Protein AF-A0A7Y2UQ04-F1 (afdb_monomer)

Structure (mmCIF, N/CA/C/O backbone):
data_AF-A0A7Y2UQ04-F1
#
_entry.id   AF-A0A7Y2UQ04-F1
#
loop_
_atom_site.group_PDB
_atom_site.id
_atom_site.type_symbol
_atom_site.label_atom_id
_atom_site.label_alt_id
_atom_site.label_comp_id
_atom_site.label_asym_id
_atom_site.label_entity_id
_atom_site.label_seq_id
_atom_site.pdbx_PDB_ins_code
_atom_site.Cartn_x
_atom_site.Cartn_y
_atom_site.Cartn_z
_atom_site.occupancy
_atom_site.B_iso_or_equiv
_atom_site.auth_seq_id
_atom_site.auth_comp_id
_atom_site.auth_asym_id
_atom_site.auth_atom_id
_atom_site.pdbx_PDB_model_num
ATOM 1 N N . MET A 1 1 ? 33.419 11.525 13.796 1.00 41.53 1 MET A N 1
ATOM 2 C CA . MET A 1 1 ? 31.987 11.329 14.095 1.00 41.53 1 MET A CA 1
ATOM 3 C C . MET A 1 1 ? 31.276 12.539 13.517 1.00 41.53 1 MET A C 1
ATOM 5 O O . MET A 1 1 ? 31.358 13.601 14.113 1.00 41.53 1 MET A O 1
ATOM 9 N N . ASN A 1 2 ? 30.778 12.422 12.282 1.00 37.56 2 ASN A N 1
ATOM 10 C CA . ASN A 1 2 ? 30.166 13.532 11.553 1.00 37.56 2 ASN A CA 1
ATOM 11 C C . ASN A 1 2 ? 28.717 13.161 11.225 1.00 37.56 2 ASN A C 1
ATOM 13 O O . ASN A 1 2 ? 28.442 12.059 10.755 1.00 37.56 2 ASN A O 1
ATOM 17 N N . THR A 1 3 ? 27.812 14.057 11.586 1.00 47.75 3 THR A N 1
ATOM 18 C CA . THR A 1 3 ? 26.405 13.790 11.893 1.00 47.75 3 THR A CA 1
ATOM 19 C C . THR A 1 3 ? 25.521 14.252 10.735 1.00 47.75 3 THR A C 1
ATOM 21 O O . THR A 1 3 ? 24.659 15.100 10.932 1.00 47.75 3 THR A O 1
ATOM 24 N N . GLU A 1 4 ? 25.750 13.742 9.518 1.00 49.84 4 GLU A N 1
ATOM 25 C CA . GLU A 1 4 ? 24.986 14.174 8.328 1.00 49.84 4 GLU A CA 1
ATOM 26 C C . GLU A 1 4 ? 24.446 13.054 7.424 1.00 49.84 4 GLU A C 1
ATOM 28 O O . GLU A 1 4 ? 23.641 13.335 6.543 1.00 49.84 4 GLU A O 1
ATOM 33 N N . GLU A 1 5 ? 24.720 11.772 7.685 1.00 43.81 5 GLU A N 1
ATOM 34 C CA . GLU A 1 5 ? 24.031 10.673 6.979 1.00 43.81 5 GLU A CA 1
ATOM 35 C C . GLU A 1 5 ? 22.637 10.412 7.575 1.00 43.81 5 GLU A C 1
ATOM 37 O O . GLU A 1 5 ? 22.271 9.315 8.012 1.00 43.81 5 GLU A O 1
ATOM 42 N N . ARG A 1 6 ? 21.820 11.465 7.628 1.00 46.91 6 ARG A N 1
ATOM 43 C CA . ARG A 1 6 ? 20.412 11.399 8.007 1.00 46.91 6 ARG A CA 1
ATOM 44 C C . ARG A 1 6 ? 19.627 10.799 6.845 1.00 46.91 6 ARG A C 1
ATOM 46 O O . ARG A 1 6 ? 18.993 11.535 6.104 1.00 46.91 6 ARG A O 1
ATOM 53 N N . ARG A 1 7 ? 19.695 9.465 6.716 1.00 51.22 7 ARG A N 1
ATOM 54 C CA . ARG A 1 7 ? 18.829 8.572 5.918 1.00 51.22 7 ARG A CA 1
ATOM 55 C C . ARG A 1 7 ? 17.847 9.322 5.011 1.00 51.22 7 ARG A C 1
ATOM 57 O O . ARG A 1 7 ? 16.674 9.487 5.361 1.00 51.22 7 ARG A O 1
ATOM 64 N N . GLU A 1 8 ? 18.308 9.717 3.829 1.00 40.09 8 GLU A N 1
ATOM 65 C CA . GLU A 1 8 ? 17.394 9.987 2.728 1.00 40.09 8 GLU A CA 1
ATOM 66 C C . GLU A 1 8 ? 16.768 8.648 2.354 1.00 40.09 8 GLU A C 1
ATOM 68 O O . GLU A 1 8 ? 17.365 7.788 1.713 1.00 40.09 8 GLU A O 1
ATOM 73 N N . SER A 1 9 ? 15.577 8.413 2.895 1.00 43.28 9 SER A N 1
ATOM 74 C CA . SER A 1 9 ? 14.766 7.264 2.529 1.00 43.28 9 SER A CA 1
ATOM 75 C C . SER A 1 9 ? 14.459 7.418 1.047 1.00 43.28 9 SER A C 1
ATOM 77 O O . SER A 1 9 ? 13.665 8.281 0.681 1.00 43.28 9 SER A O 1
ATOM 79 N N . PHE A 1 10 ? 15.144 6.638 0.215 1.00 46.56 10 PHE A N 1
ATOM 80 C CA . PHE A 1 10 ? 14.973 6.59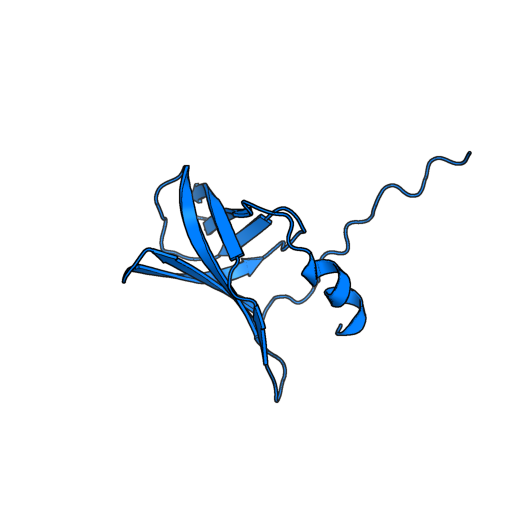9 -1.230 1.00 46.56 10 PHE A CA 1
ATOM 81 C C . PHE A 1 10 ? 13.486 6.388 -1.542 1.00 46.56 10 PHE A C 1
ATOM 83 O O . PHE A 1 10 ? 12.929 5.318 -1.295 1.00 46.56 10 PHE A O 1
ATOM 90 N N . ARG A 1 11 ? 12.806 7.443 -1.996 1.00 49.78 11 ARG A N 1
ATOM 91 C CA . ARG A 1 11 ? 11.412 7.372 -2.437 1.00 49.78 11 ARG A CA 1
ATOM 92 C C . ARG A 1 11 ? 11.457 7.077 -3.927 1.00 49.78 11 ARG A C 1
ATOM 94 O O . ARG A 1 11 ? 11.900 7.938 -4.681 1.00 49.78 11 ARG A O 1
ATOM 101 N N . LEU A 1 12 ? 11.021 5.882 -4.340 1.00 53.53 12 LEU A N 1
ATOM 102 C CA . LEU A 1 12 ? 10.801 5.577 -5.757 1.00 53.53 12 LEU A CA 1
ATOM 103 C C . LEU A 1 12 ? 9.920 6.692 -6.338 1.00 53.53 12 LEU A C 1
ATOM 105 O O . LEU A 1 12 ? 8.755 6.819 -5.962 1.00 53.53 12 LEU A O 1
ATOM 109 N N . ALA A 1 13 ? 10.479 7.528 -7.206 1.00 43.09 13 ALA A N 1
ATOM 110 C CA . ALA A 1 13 ? 9.778 8.707 -7.701 1.00 43.09 13 ALA A CA 1
ATOM 111 C C . ALA A 1 13 ? 8.765 8.378 -8.813 1.00 43.09 13 ALA A C 1
ATOM 113 O O . ALA A 1 13 ? 7.950 9.232 -9.141 1.00 43.09 13 ALA A O 1
ATOM 114 N N . ASP A 1 14 ? 8.748 7.145 -9.340 1.00 47.81 14 ASP A N 1
ATOM 115 C CA . ASP A 1 14 ? 7.852 6.774 -10.442 1.00 47.81 14 ASP A CA 1
ATOM 116 C C . ASP A 1 14 ? 7.134 5.428 -10.234 1.00 47.81 14 ASP A C 1
ATOM 118 O O . ASP A 1 14 ? 7.072 4.550 -11.090 1.00 47.81 14 ASP A O 1
ATOM 122 N N . VAL A 1 15 ? 6.519 5.280 -9.056 1.00 54.34 15 VAL A N 1
ATOM 123 C CA . VAL A 1 15 ? 5.569 4.195 -8.720 1.00 54.34 15 VAL A CA 1
ATOM 124 C C . VAL A 1 15 ? 4.235 4.358 -9.478 1.00 54.34 15 VAL A C 1
ATOM 126 O O . VAL A 1 15 ? 3.258 3.681 -9.179 1.00 54.34 15 VAL A O 1
ATOM 129 N N . SER A 1 16 ? 4.150 5.246 -10.475 1.00 54.94 16 SER A N 1
ATOM 130 C CA . SER A 1 16 ? 2.927 5.514 -11.244 1.00 54.94 16 SER A CA 1
ATOM 131 C C . SER A 1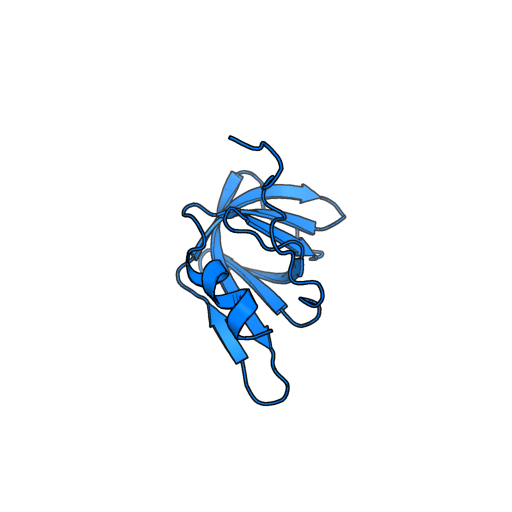 16 ? 2.331 4.264 -11.907 1.00 54.94 16 SER A C 1
ATOM 133 O O . SER A 1 16 ? 1.141 4.244 -12.210 1.00 54.94 16 SER A O 1
ATOM 135 N N . LYS A 1 17 ? 3.126 3.196 -12.065 1.00 68.56 17 LYS A N 1
ATOM 136 C CA . LYS A 1 17 ? 2.696 1.895 -12.596 1.00 68.56 17 LYS A CA 1
ATOM 137 C C . LYS A 1 17 ? 2.629 0.765 -11.567 1.00 68.56 17 LYS A C 1
ATOM 139 O O . LYS A 1 17 ? 2.476 -0.391 -11.967 1.00 68.56 17 LYS A O 1
ATOM 144 N N . ALA A 1 18 ? 2.777 1.049 -10.272 1.00 85.56 18 ALA A N 1
ATOM 145 C CA . ALA A 1 18 ? 2.625 0.015 -9.259 1.00 85.56 18 ALA A CA 1
ATOM 146 C C . ALA A 1 18 ? 1.204 -0.010 -8.705 1.00 85.56 18 ALA A C 1
ATOM 148 O O . ALA A 1 18 ? 0.680 0.985 -8.199 1.00 85.56 18 ALA A O 1
ATOM 149 N N . THR A 1 19 ? 0.596 -1.184 -8.777 1.00 91.81 19 THR A N 1
ATOM 150 C CA . THR A 1 19 ? -0.711 -1.455 -8.189 1.00 91.81 19 THR A CA 1
ATOM 151 C C . THR A 1 19 ? -0.533 -2.255 -6.918 1.00 91.81 19 THR A C 1
ATOM 153 O O . THR A 1 19 ? 0.355 -3.102 -6.831 1.00 91.81 19 THR A O 1
ATOM 156 N N . CYS A 1 20 ? -1.407 -2.025 -5.951 1.00 93.88 20 CYS A N 1
ATOM 157 C CA . CYS A 1 20 ? -1.454 -2.815 -4.734 1.00 93.88 20 CYS A CA 1
ATOM 158 C C . CYS A 1 20 ? -2.873 -3.324 -4.499 1.00 93.88 20 CYS A C 1
ATOM 160 O O . CYS A 1 20 ? -3.851 -2.676 -4.882 1.00 93.88 20 CYS A O 1
ATOM 162 N N . SER A 1 21 ? -2.967 -4.523 -3.934 1.00 96.25 21 SER A N 1
ATOM 163 C CA . SER A 1 21 ? -4.213 -5.141 -3.505 1.00 96.25 21 SER A CA 1
ATOM 164 C C . SER A 1 21 ? -4.164 -5.463 -2.020 1.00 96.25 21 SER A C 1
ATOM 166 O O . SER A 1 21 ? -3.236 -6.130 -1.570 1.00 96.25 21 SER A O 1
ATOM 168 N N . LEU A 1 22 ? -5.188 -5.022 -1.292 1.00 96.88 22 LEU A N 1
ATOM 169 C CA . LEU A 1 22 ? -5.515 -5.494 0.050 1.00 96.88 22 LEU A CA 1
ATOM 170 C C . LEU A 1 22 ? -6.520 -6.637 -0.090 1.00 96.88 22 LEU A C 1
ATOM 172 O O . LEU A 1 22 ? -7.538 -6.470 -0.767 1.00 96.88 22 LEU A O 1
ATOM 176 N N . ILE A 1 23 ? -6.219 -7.788 0.503 1.00 96.81 23 ILE A N 1
ATOM 177 C CA . ILE A 1 23 ? -6.969 -9.034 0.325 1.00 96.81 23 ILE A CA 1
ATOM 178 C C . ILE A 1 23 ? -7.404 -9.567 1.692 1.00 96.81 23 ILE A C 1
ATOM 180 O O . ILE A 1 23 ? -6.565 -9.810 2.563 1.00 96.81 23 ILE A O 1
ATOM 184 N N . ASP A 1 24 ? -8.708 -9.782 1.849 1.00 94.62 24 ASP A N 1
ATOM 185 C CA . ASP A 1 24 ? -9.327 -10.441 3.001 1.00 94.62 24 ASP A CA 1
ATOM 186 C C . ASP A 1 24 ? -10.376 -11.458 2.521 1.00 94.62 24 ASP A C 1
ATOM 188 O O . ASP A 1 24 ? -11.495 -11.110 2.138 1.00 94.62 24 ASP A O 1
ATOM 192 N N . GLY A 1 25 ? -9.993 -12.737 2.474 1.00 90.94 25 GLY A N 1
ATOM 193 C CA . GLY A 1 25 ? -10.823 -13.796 1.900 1.00 90.94 25 GLY A CA 1
ATOM 194 C C . GLY A 1 25 ? -11.169 -13.519 0.432 1.00 90.94 25 GLY A C 1
ATOM 195 O O . GLY A 1 25 ? -10.284 -13.459 -0.419 1.00 90.94 25 GLY A O 1
ATOM 196 N N . ASN A 1 26 ? -12.462 -13.349 0.142 1.00 89.44 26 ASN A N 1
ATOM 197 C CA . ASN A 1 26 ? -12.955 -12.992 -1.195 1.00 89.44 26 ASN A CA 1
ATOM 198 C C . ASN A 1 26 ? -12.989 -11.478 -1.441 1.00 89.44 26 ASN A C 1
ATOM 200 O O . ASN A 1 26 ? -13.291 -11.050 -2.557 1.00 89.44 26 ASN A O 1
ATOM 204 N N . ASP A 1 27 ? -12.728 -10.667 -0.414 1.00 89.94 27 ASP A N 1
ATOM 205 C CA . ASP A 1 27 ? -12.735 -9.224 -0.543 1.00 89.94 27 ASP A CA 1
ATOM 206 C C . ASP A 1 27 ? -11.383 -8.705 -1.036 1.00 89.94 27 ASP A C 1
ATOM 208 O O . ASP A 1 27 ? -10.331 -9.036 -0.484 1.00 89.94 27 ASP A O 1
ATOM 212 N N . ARG A 1 28 ? -11.413 -7.873 -2.081 1.00 95.44 28 ARG A N 1
ATOM 213 C CA . ARG A 1 28 ? -10.218 -7.269 -2.679 1.00 95.44 28 ARG A CA 1
ATOM 214 C C . ARG A 1 28 ? -10.415 -5.774 -2.872 1.00 95.44 28 ARG A C 1
ATOM 216 O O . ARG A 1 28 ? -11.364 -5.332 -3.524 1.00 95.44 28 ARG A O 1
ATOM 223 N N . ILE A 1 29 ? -9.477 -4.995 -2.351 1.00 95.81 29 ILE A N 1
ATOM 224 C CA . ILE A 1 29 ? -9.385 -3.553 -2.580 1.00 95.81 29 ILE A CA 1
ATOM 225 C C . ILE A 1 29 ? -8.122 -3.295 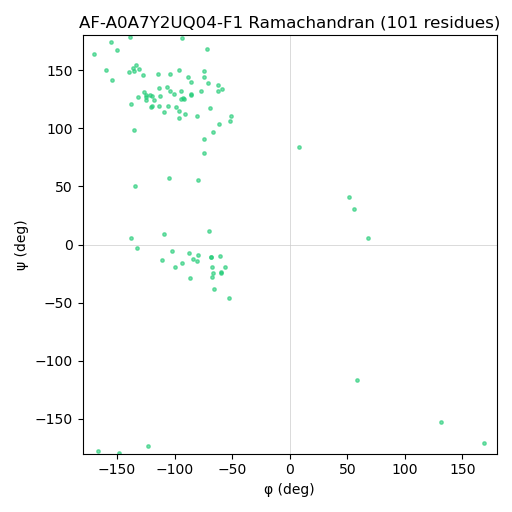-3.381 1.00 95.81 29 ILE A C 1
ATOM 227 O O . ILE A 1 29 ? -7.030 -3.611 -2.922 1.00 95.81 29 ILE A O 1
ATOM 231 N N . GLN A 1 30 ? -8.270 -2.729 -4.574 1.00 95.56 30 GLN A N 1
ATOM 232 C CA . GLN A 1 30 ? -7.154 -2.433 -5.463 1.00 95.56 30 GLN A CA 1
ATOM 233 C C . GLN A 1 30 ? -6.998 -0.923 -5.645 1.00 95.56 30 GLN A C 1
ATOM 235 O O . GLN A 1 30 ? -7.980 -0.177 -5.651 1.00 95.56 30 GLN A O 1
ATOM 240 N N . GLY A 1 31 ? -5.756 -0.477 -5.806 1.00 93.88 31 GLY A N 1
ATOM 241 C CA . GLY A 1 31 ? -5.443 0.926 -6.039 1.00 93.88 31 GLY A CA 1
ATOM 242 C C . GLY A 1 31 ? -4.015 1.153 -6.514 1.00 93.88 31 GLY A C 1
ATOM 243 O O . GLY A 1 31 ? -3.237 0.209 -6.703 1.00 93.88 31 GLY A O 1
ATOM 244 N N . THR A 1 32 ? -3.679 2.428 -6.689 1.00 92.56 32 THR A N 1
ATOM 245 C CA . THR A 1 32 ? -2.329 2.859 -7.062 1.00 92.56 32 THR A CA 1
ATOM 246 C C . THR A 1 32 ? -1.480 3.005 -5.811 1.00 92.56 32 THR A C 1
ATOM 248 O O . THR A 1 32 ? -1.864 3.680 -4.853 1.00 92.56 32 THR A O 1
ATOM 251 N N . LEU A 1 33 ? -0.306 2.384 -5.815 1.00 91.94 33 LEU A N 1
ATOM 252 C CA . LEU A 1 33 ? 0.628 2.459 -4.703 1.00 91.94 33 LEU A CA 1
ATOM 253 C C . LEU A 1 33 ? 1.364 3.805 -4.712 1.00 91.94 33 LEU A C 1
ATOM 255 O O . LEU A 1 33 ? 1.918 4.226 -5.727 1.00 91.94 33 LEU A O 1
ATOM 259 N N . LYS A 1 34 ? 1.419 4.470 -3.561 1.00 89.25 34 LYS A N 1
ATOM 260 C CA . LYS A 1 34 ? 2.145 5.723 -3.335 1.00 89.25 34 LYS A CA 1
ATOM 261 C C . LYS A 1 34 ? 2.990 5.607 -2.071 1.00 89.25 34 LYS A C 1
ATOM 263 O O . LYS A 1 34 ? 2.622 4.915 -1.125 1.00 89.25 34 LYS A O 1
ATOM 268 N N . ASN A 1 35 ? 4.101 6.342 -2.026 1.00 87.75 35 ASN A N 1
ATOM 269 C CA . ASN A 1 35 ? 4.933 6.494 -0.824 1.00 87.75 35 ASN A CA 1
ATOM 270 C C . ASN A 1 35 ? 5.330 5.157 -0.157 1.00 87.75 35 ASN A C 1
ATOM 272 O O . ASN A 1 35 ? 5.302 5.047 1.068 1.00 87.75 35 ASN A O 1
ATOM 276 N N . LEU A 1 36 ? 5.679 4.141 -0.957 1.00 89.50 36 LEU A N 1
ATOM 277 C CA . LEU A 1 36 ? 6.137 2.849 -0.444 1.00 89.50 36 LEU A CA 1
ATOM 278 C C . LEU A 1 36 ? 7.432 3.017 0.363 1.00 89.50 36 LEU A C 1
ATOM 280 O O . LEU A 1 36 ? 8.385 3.656 -0.084 1.00 89.50 36 LEU A O 1
ATOM 284 N N . SER A 1 37 ? 7.464 2.416 1.546 1.00 88.44 37 SER A N 1
ATOM 285 C CA . SER A 1 37 ? 8.595 2.414 2.469 1.00 88.44 37 SER A CA 1
ATOM 286 C C . SER A 1 37 ? 8.771 1.032 3.103 1.00 88.44 37 SER A C 1
ATOM 288 O O . SER A 1 37 ? 7.993 0.113 2.853 1.00 88.44 37 SER A O 1
ATOM 290 N N . ARG A 1 38 ? 9.790 0.872 3.955 1.00 90.75 38 ARG A N 1
ATOM 291 C CA . ARG A 1 38 ? 10.031 -0.389 4.675 1.00 90.75 38 ARG A CA 1
ATOM 292 C C . ARG A 1 38 ? 8.955 -0.725 5.705 1.00 90.75 38 ARG A C 1
ATOM 294 O O . ARG A 1 38 ? 8.907 -1.871 6.141 1.00 90.75 38 ARG A O 1
ATOM 301 N N . SER A 1 39 ? 8.176 0.259 6.142 1.00 93.44 39 SER A N 1
ATOM 302 C CA . SER A 1 39 ? 7.180 0.117 7.207 1.00 93.44 39 SER A CA 1
ATOM 303 C C . SER A 1 39 ? 5.749 0.215 6.700 1.00 93.44 39 SER A C 1
ATOM 305 O O . SER A 1 39 ? 4.837 -0.130 7.431 1.00 93.44 39 SER A O 1
ATOM 307 N N . GLY A 1 40 ? 5.520 0.671 5.471 1.00 94.38 40 GLY A N 1
ATOM 308 C CA . GLY A 1 40 ? 4.165 0.814 4.956 1.00 94.38 40 GLY A CA 1
ATOM 309 C C . GLY A 1 40 ? 4.090 1.599 3.661 1.00 94.38 40 GLY A C 1
ATOM 310 O O . GLY A 1 40 ? 5.113 1.925 3.048 1.00 94.38 40 GLY A O 1
ATOM 311 N N . PHE A 1 41 ? 2.866 1.914 3.259 1.00 94.12 41 PHE A N 1
ATOM 312 C CA . PHE A 1 41 ? 2.559 2.642 2.034 1.00 94.12 41 PHE A CA 1
ATOM 313 C C . PHE A 1 41 ? 1.219 3.369 2.128 1.00 94.12 41 PHE A C 1
ATOM 315 O O . PHE A 1 41 ? 0.453 3.217 3.081 1.00 94.12 41 PHE A O 1
ATOM 322 N N . PHE A 1 42 ? 0.937 4.154 1.094 1.00 94.75 42 PHE A N 1
ATOM 323 C CA . PHE A 1 42 ? -0.365 4.746 0.850 1.00 94.75 42 PHE A CA 1
ATOM 324 C C . PHE A 1 42 ? -0.982 4.151 -0.419 1.00 94.75 42 PHE A C 1
ATOM 326 O O . PHE A 1 42 ? -0.304 4.015 -1.437 1.00 94.75 42 PHE A O 1
ATOM 333 N N . LEU A 1 43 ? -2.255 3.785 -0.357 1.00 95.12 43 LEU A N 1
ATOM 334 C CA . LEU A 1 43 ? -3.036 3.266 -1.467 1.00 95.12 43 LEU A CA 1
ATOM 335 C C . LEU A 1 43 ? -4.053 4.316 -1.889 1.00 95.12 43 LEU A C 1
ATOM 337 O O . LEU A 1 43 ? -4.978 4.631 -1.145 1.00 95.12 43 LEU A O 1
ATOM 341 N N . GLU A 1 44 ? -3.898 4.833 -3.096 1.00 95.06 44 GLU A N 1
ATOM 342 C CA . GLU A 1 44 ? -4.898 5.694 -3.715 1.00 95.06 44 GLU A CA 1
ATOM 343 C C . GLU A 1 44 ? -6.010 4.809 -4.296 1.00 95.06 44 GLU A C 1
ATOM 345 O O . GLU A 1 44 ? -5.776 4.031 -5.227 1.00 95.06 44 GLU A O 1
ATOM 350 N N . THR A 1 45 ? -7.195 4.864 -3.684 1.00 94.50 45 THR A N 1
ATOM 351 C CA . THR A 1 45 ? -8.380 4.072 -4.042 1.00 94.50 45 THR A CA 1
ATOM 352 C C . THR A 1 45 ? -9.641 4.746 -3.498 1.00 94.50 45 THR A C 1
ATOM 354 O O . THR A 1 45 ? -9.594 5.383 -2.445 1.00 94.50 45 THR A O 1
ATOM 357 N N . ASP A 1 46 ? -10.768 4.571 -4.187 1.00 93.75 46 ASP A N 1
ATOM 358 C CA . ASP A 1 46 ? -12.071 5.107 -3.760 1.00 93.75 46 ASP A CA 1
ATOM 359 C C . ASP A 1 46 ? -12.742 4.240 -2.686 1.00 93.75 46 ASP A C 1
ATOM 361 O O . ASP A 1 46 ? -13.713 4.647 -2.044 1.00 93.75 46 ASP A O 1
ATOM 365 N N . ARG A 1 47 ? -12.249 3.012 -2.492 1.00 94.31 47 ARG A N 1
ATOM 366 C CA . ARG A 1 47 ? -12.842 2.056 -1.564 1.00 94.31 47 ARG A CA 1
ATOM 367 C C . ARG A 1 47 ? -12.129 2.103 -0.218 1.00 94.31 47 ARG A C 1
ATOM 369 O O . ARG A 1 47 ? -10.967 1.724 -0.112 1.00 94.31 47 ARG A O 1
ATOM 376 N N . LEU A 1 48 ? -12.859 2.526 0.812 1.00 94.06 48 LEU A N 1
ATOM 377 C CA . LEU A 1 48 ? -12.325 2.726 2.158 1.00 94.06 48 LEU A CA 1
ATOM 378 C C . LEU A 1 48 ? -12.581 1.492 3.042 1.00 94.06 48 LEU A C 1
ATOM 380 O O . LEU A 1 48 ? -13.736 1.232 3.388 1.00 94.06 48 LEU A O 1
ATOM 384 N N . PRO A 1 49 ? -11.542 0.711 3.391 1.00 93.75 49 PRO A N 1
ATOM 385 C CA . PRO A 1 49 ? -11.659 -0.372 4.356 1.00 93.75 49 PRO A CA 1
ATOM 386 C C . PRO A 1 49 ? -11.833 0.149 5.785 1.00 93.75 49 PRO A C 1
ATOM 388 O O . PRO A 1 49 ? -11.588 1.317 6.087 1.00 93.75 49 PRO A O 1
ATOM 391 N N . GLU A 1 50 ? -12.192 -0.765 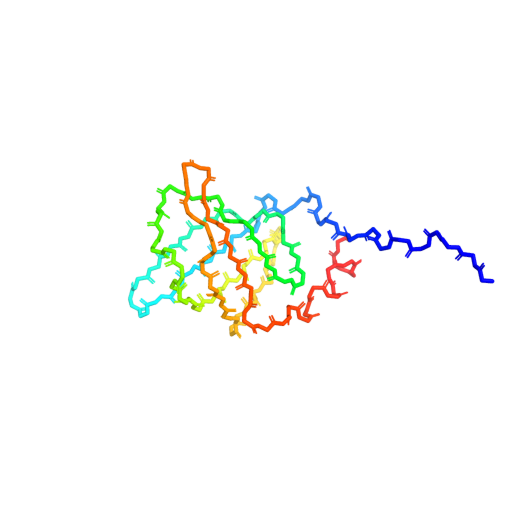6.683 1.00 93.56 50 GLU A N 1
ATOM 392 C CA . GLU A 1 50 ? -12.154 -0.528 8.123 1.00 93.56 50 GLU A CA 1
ATOM 393 C C . GLU A 1 50 ? -10.719 -0.252 8.608 1.00 93.56 50 GLU A C 1
ATOM 395 O O . GLU A 1 50 ? -9.765 -0.919 8.197 1.00 93.56 50 GLU A O 1
ATOM 400 N N . VAL A 1 51 ? -10.572 0.739 9.490 1.00 96.31 51 VAL A N 1
ATOM 401 C CA . VAL A 1 51 ? -9.306 1.054 10.168 1.00 96.31 51 VAL A CA 1
ATOM 402 C C . VAL A 1 51 ? -9.025 0.007 11.249 1.00 96.31 51 VAL A C 1
ATOM 404 O O . VAL A 1 51 ? -9.947 -0.529 11.847 1.00 96.31 51 VAL A O 1
ATOM 407 N N . ALA A 1 52 ? -7.749 -0.265 11.515 1.00 96.75 52 ALA A N 1
ATOM 408 C CA . ALA A 1 52 ? -7.244 -1.303 12.418 1.00 96.75 52 ALA A CA 1
ATOM 409 C C . ALA A 1 52 ? -7.487 -2.749 11.950 1.00 96.75 52 ALA A C 1
ATOM 411 O O . ALA A 1 52 ? -7.158 -3.689 12.670 1.00 96.75 52 ALA A O 1
ATOM 412 N N . LYS A 1 53 ? -8.013 -2.935 10.736 1.00 95.50 53 LYS A N 1
ATOM 413 C CA . LYS A 1 53 ? -8.155 -4.249 10.115 1.00 95.50 53 LYS A CA 1
ATOM 414 C C . LYS A 1 53 ? -6.878 -4.659 9.381 1.00 95.50 53 LYS A C 1
ATOM 416 O O . LYS A 1 53 ? -6.260 -3.842 8.690 1.00 95.50 53 LYS A O 1
ATOM 421 N N . ASP A 1 54 ? -6.541 -5.939 9.503 1.00 96.69 54 ASP A N 1
ATOM 422 C CA . ASP A 1 54 ? -5.413 -6.564 8.820 1.00 96.69 54 ASP A CA 1
ATOM 423 C C . ASP A 1 54 ? -5.805 -7.093 7.440 1.00 96.69 54 ASP A C 1
ATOM 425 O O . ASP A 1 54 ? -6.904 -7.612 7.236 1.00 96.69 54 ASP A O 1
ATOM 429 N N . TYR A 1 55 ? -4.873 -6.987 6.497 1.00 97.69 55 TYR A N 1
ATOM 430 C CA . TYR A 1 55 ? -5.010 -7.495 5.138 1.00 97.69 55 TYR A CA 1
ATOM 431 C C . TYR A 1 55 ? -3.744 -8.224 4.704 1.00 97.69 55 TYR A C 1
ATOM 433 O O . TYR A 1 55 ? -2.628 -7.837 5.065 1.00 97.69 55 TYR A O 1
ATOM 441 N N . ASN A 1 56 ? -3.922 -9.228 3.845 1.00 97.75 56 ASN A N 1
ATOM 442 C CA . ASN A 1 56 ? -2.839 -9.699 2.992 1.00 97.75 56 ASN A CA 1
ATOM 443 C C . ASN A 1 56 ? -2.607 -8.680 1.876 1.00 97.75 56 ASN A C 1
ATOM 445 O O . ASN A 1 56 ? -3.551 -8.057 1.384 1.00 97.75 56 ASN A O 1
ATOM 449 N N . ILE A 1 57 ? -1.352 -8.502 1.483 1.00 97.12 57 ILE A N 1
ATOM 450 C CA . ILE A 1 57 ? -0.936 -7.446 0.568 1.00 97.12 57 ILE A CA 1
ATOM 451 C C . ILE A 1 57 ? -0.204 -8.063 -0.620 1.00 97.12 57 ILE A C 1
ATOM 453 O O . ILE A 1 57 ? 0.755 -8.819 -0.459 1.00 97.12 57 ILE A O 1
ATOM 457 N N . GLU A 1 58 ? -0.643 -7.689 -1.817 1.00 95.62 58 GLU A N 1
ATOM 458 C CA . GLU A 1 58 ? 0.032 -7.993 -3.077 1.00 95.62 58 GLU A CA 1
ATOM 459 C C . GLU A 1 58 ? 0.434 -6.676 -3.744 1.00 95.62 58 GLU A C 1
ATOM 461 O O . GLU A 1 58 ? -0.414 -5.814 -3.987 1.00 95.62 58 GLU A O 1
ATOM 466 N N . ILE A 1 59 ? 1.720 -6.515 -4.051 1.00 92.19 59 ILE A N 1
ATOM 467 C CA . ILE A 1 59 ? 2.255 -5.362 -4.779 1.00 92.19 59 ILE A CA 1
ATOM 468 C C . ILE A 1 59 ? 2.745 -5.838 -6.139 1.00 92.19 59 ILE A C 1
ATOM 470 O O . ILE A 1 59 ? 3.561 -6.751 -6.234 1.00 92.19 59 ILE A O 1
ATOM 474 N N . VAL A 1 60 ? 2.293 -5.178 -7.201 1.00 90.50 60 VAL A N 1
ATOM 475 C CA . VAL A 1 60 ? 2.726 -5.464 -8.569 1.00 90.50 60 VAL A CA 1
ATOM 476 C C . VAL A 1 60 ? 3.345 -4.213 -9.168 1.00 90.50 60 VAL A C 1
ATOM 478 O O . VAL A 1 60 ? 2.671 -3.200 -9.334 1.00 90.50 60 VAL A O 1
ATOM 481 N N . LEU A 1 61 ? 4.624 -4.302 -9.521 1.00 85.50 61 LEU A N 1
ATOM 482 C CA . LEU A 1 61 ? 5.388 -3.282 -10.233 1.00 85.50 61 LEU A CA 1
ATOM 483 C C . LEU A 1 61 ? 5.439 -3.661 -11.718 1.00 85.50 61 LEU A C 1
ATOM 485 O O . LEU A 1 61 ? 5.961 -4.721 -12.070 1.00 85.50 61 LEU A O 1
ATOM 489 N N . GLN A 1 62 ? 4.893 -2.814 -12.591 1.00 81.12 62 GLN A N 1
ATOM 490 C CA . GLN A 1 62 ? 4.863 -3.066 -14.034 1.00 81.12 62 GLN A CA 1
ATOM 491 C C . GLN A 1 62 ? 6.084 -2.459 -14.735 1.00 81.12 62 GLN A C 1
ATOM 493 O O . GLN A 1 62 ? 6.325 -1.254 -14.657 1.00 81.12 62 GLN A O 1
ATOM 498 N N . GLY A 1 63 ? 6.812 -3.287 -15.480 1.00 78.12 63 GLY A N 1
ATOM 499 C CA . GLY A 1 63 ? 7.749 -2.864 -16.517 1.00 78.12 63 GLY A CA 1
ATOM 500 C C . GLY A 1 63 ? 7.077 -2.842 -17.894 1.00 78.12 63 GLY A C 1
ATOM 501 O O . GLY A 1 63 ? 5.914 -3.208 -18.047 1.00 78.12 63 GLY A O 1
ATOM 502 N N . SER A 1 64 ? 7.807 -2.431 -18.931 1.00 78.94 64 SER A N 1
ATOM 503 C CA . SER A 1 64 ? 7.261 -2.387 -20.301 1.00 78.94 64 SER A CA 1
ATOM 504 C C . SER A 1 64 ? 6.972 -3.775 -20.890 1.00 78.94 64 SER A C 1
ATOM 506 O O . SER A 1 64 ? 6.088 -3.913 -21.730 1.00 78.94 64 SER A O 1
ATOM 508 N N . HIS A 1 65 ? 7.712 -4.800 -20.452 1.00 82.00 65 HIS A N 1
ATOM 509 C CA . HIS A 1 65 ? 7.625 -6.176 -20.971 1.00 82.00 65 HIS A CA 1
ATOM 510 C C . HIS A 1 65 ? 7.675 -7.245 -19.870 1.00 82.00 65 HIS A C 1
ATOM 512 O O . HIS A 1 65 ? 7.758 -8.437 -20.153 1.00 82.00 65 HIS A O 1
ATOM 518 N N . SER A 1 66 ? 7.672 -6.828 -18.610 1.00 80.81 66 SER A N 1
ATOM 519 C CA . SER A 1 66 ? 7.810 -7.699 -17.449 1.00 80.81 66 SER A CA 1
ATOM 520 C C . SER A 1 66 ? 7.055 -7.100 -16.272 1.00 80.81 66 SER A C 1
ATOM 522 O O . SER A 1 66 ? 6.649 -5.940 -16.304 1.00 80.81 66 SER A O 1
ATOM 524 N N . ARG A 1 67 ? 6.867 -7.891 -15.220 1.00 86.50 67 ARG A N 1
ATOM 525 C CA . ARG A 1 67 ? 6.341 -7.407 -13.946 1.00 86.50 67 ARG A CA 1
ATOM 526 C C . ARG A 1 67 ? 7.090 -8.058 -12.799 1.00 86.50 67 ARG A C 1
ATOM 528 O O . ARG A 1 67 ? 7.488 -9.217 -12.909 1.00 86.50 67 ARG A O 1
ATOM 535 N N . LEU A 1 68 ? 7.220 -7.327 -11.702 1.00 85.44 68 LEU A N 1
ATOM 536 C CA . LEU A 1 68 ? 7.635 -7.865 -10.415 1.00 85.44 68 LEU A CA 1
ATOM 537 C C . LEU A 1 68 ? 6.399 -7.926 -9.520 1.00 85.44 68 LEU A C 1
ATOM 539 O O . LEU A 1 68 ? 5.768 -6.901 -9.270 1.00 85.44 68 LEU A O 1
ATOM 543 N N . ALA A 1 69 ? 6.049 -9.130 -9.078 1.00 89.94 69 ALA A N 1
ATOM 544 C CA . ALA A 1 69 ? 5.001 -9.348 -8.093 1.00 89.94 69 ALA A CA 1
ATOM 545 C C . ALA A 1 69 ? 5.653 -9.658 -6.747 1.00 89.94 69 ALA A C 1
ATOM 547 O O . ALA A 1 69 ? 6.577 -10.467 -6.670 1.00 89.94 69 ALA A O 1
ATOM 548 N N . VAL A 1 70 ? 5.177 -8.983 -5.711 1.00 90.50 70 VAL A N 1
ATOM 549 C CA . VAL A 1 70 ? 5.562 -9.197 -4.324 1.00 90.50 70 VAL A CA 1
ATOM 550 C C . VAL A 1 70 ? 4.301 -9.589 -3.574 1.00 90.50 70 VAL A C 1
ATOM 552 O O . VAL A 1 70 ? 3.344 -8.816 -3.520 1.00 90.50 70 VAL A O 1
ATOM 555 N N . ASP A 1 71 ? 4.312 -10.786 -3.008 1.00 91.25 71 ASP A N 1
ATOM 556 C CA . ASP A 1 71 ? 3.211 -11.367 -2.253 1.00 91.25 71 ASP A CA 1
ATOM 557 C C . ASP A 1 71 ? 3.662 -11.749 -0.835 1.00 91.25 71 ASP A C 1
ATOM 559 O O . ASP A 1 71 ? 4.761 -11.401 -0.392 1.00 91.25 71 ASP A O 1
ATOM 563 N N . ASN A 1 72 ? 2.767 -12.417 -0.099 1.00 93.19 72 ASN A N 1
ATOM 564 C CA . ASN A 1 72 ? 3.002 -12.879 1.270 1.00 93.19 72 ASN A CA 1
ATOM 565 C C . ASN A 1 72 ? 3.412 -11.752 2.242 1.00 93.19 72 ASN A C 1
ATOM 567 O O . ASN A 1 72 ? 4.147 -11.961 3.209 1.00 93.19 72 ASN A O 1
ATOM 571 N N . LEU A 1 73 ? 2.925 -10.539 1.972 1.00 95.19 73 LEU A N 1
ATOM 572 C CA . LEU A 1 73 ? 2.987 -9.401 2.876 1.00 95.19 73 LEU A CA 1
ATOM 573 C C . LEU A 1 73 ? 1.672 -9.309 3.652 1.00 95.19 73 LEU A C 1
ATOM 575 O O . LEU A 1 73 ? 0.608 -9.644 3.133 1.00 95.19 73 LEU A O 1
ATOM 579 N N . SER A 1 74 ? 1.738 -8.793 4.873 1.00 97.31 74 SER A N 1
ATOM 580 C CA . SER A 1 74 ? 0.560 -8.453 5.669 1.00 97.31 74 SER A CA 1
ATOM 581 C C . SER A 1 74 ? 0.725 -7.071 6.284 1.00 97.31 74 SER A C 1
ATOM 583 O O . SER A 1 74 ? 1.850 -6.591 6.472 1.00 97.31 74 SER A O 1
ATOM 585 N N . GLY A 1 75 ? -0.388 -6.415 6.583 1.00 97.44 75 GLY A N 1
ATOM 586 C CA . GLY A 1 75 ? -0.371 -5.100 7.200 1.00 97.44 75 GLY A CA 1
ATOM 587 C C . GLY A 1 75 ? -1.739 -4.639 7.663 1.00 97.44 75 GLY A C 1
ATOM 588 O O . GLY A 1 75 ? -2.765 -5.174 7.247 1.00 97.44 75 GLY A O 1
ATOM 589 N N . THR A 1 76 ? -1.720 -3.627 8.514 1.00 98.19 76 THR A N 1
ATOM 590 C CA . THR A 1 76 ? -2.889 -3.065 9.178 1.00 98.19 76 THR A CA 1
ATOM 591 C C . THR A 1 76 ? -3.229 -1.719 8.556 1.00 98.19 76 THR A C 1
ATOM 593 O O . THR A 1 76 ? -2.353 -0.876 8.335 1.00 98.19 76 THR A O 1
ATOM 596 N N . VAL A 1 77 ? -4.511 -1.480 8.291 1.00 97.81 77 VAL A N 1
ATOM 597 C CA . VAL A 1 77 ? -4.988 -0.154 7.882 1.00 97.81 77 VAL A CA 1
ATOM 598 C C . VAL A 1 77 ? -4.882 0.801 9.067 1.00 97.81 77 VAL A C 1
ATOM 600 O O . VAL A 1 77 ? -5.561 0.624 10.073 1.00 97.81 77 VAL A O 1
ATOM 603 N N . THR A 1 78 ? -4.075 1.850 8.950 1.00 97.94 78 THR A N 1
ATOM 604 C CA . THR A 1 78 ? -3.908 2.864 10.010 1.00 97.94 78 THR A CA 1
ATOM 605 C C . THR A 1 78 ? -4.730 4.123 9.752 1.00 97.94 78 THR A C 1
ATOM 607 O O . THR A 1 78 ? -5.016 4.881 10.679 1.00 97.94 78 THR A O 1
ATOM 610 N N . ARG A 1 79 ? -5.147 4.350 8.499 1.00 97.19 79 ARG A N 1
ATOM 611 C CA . ARG A 1 79 ? -6.030 5.454 8.099 1.00 97.19 79 ARG A CA 1
ATOM 612 C C . ARG A 1 79 ? -6.802 5.096 6.833 1.00 97.19 79 ARG A C 1
ATOM 614 O O . ARG A 1 79 ? -6.214 4.539 5.912 1.00 97.19 79 ARG A O 1
ATOM 621 N N . ALA A 1 80 ? -8.068 5.491 6.754 1.00 97.19 80 ALA A N 1
ATOM 622 C CA . ALA A 1 80 ? -8.857 5.465 5.525 1.00 97.19 80 ALA A CA 1
ATOM 623 C C . ALA A 1 80 ? -9.670 6.765 5.431 1.00 97.19 80 ALA A C 1
ATOM 625 O O . ALA A 1 80 ? -10.425 7.091 6.346 1.00 97.19 80 ALA A O 1
ATOM 626 N N . ASP A 1 81 ? -9.469 7.541 4.368 1.00 96.00 81 ASP A N 1
ATOM 627 C CA . ASP A 1 81 ? -10.134 8.828 4.144 1.00 96.00 81 ASP A CA 1
ATOM 628 C C . ASP A 1 81 ? -10.349 9.087 2.645 1.00 96.00 81 ASP A C 1
ATOM 630 O O . ASP A 1 81 ? -9.972 8.275 1.809 1.00 96.00 81 ASP A O 1
ATOM 634 N N . SER A 1 82 ? -10.941 10.228 2.281 1.00 94.00 82 SER A N 1
ATOM 635 C CA . SER A 1 82 ? -11.258 10.562 0.883 1.00 94.00 82 SER A CA 1
ATOM 636 C C . SER A 1 82 ? -10.055 10.640 -0.064 1.00 94.00 82 SER A C 1
ATOM 638 O O . SER A 1 82 ? -10.248 10.762 -1.269 1.00 94.00 82 SER A O 1
ATOM 640 N N . LYS A 1 83 ? -8.821 10.599 0.445 1.00 91.31 83 LYS A N 1
ATOM 641 C CA . LYS A 1 83 ? -7.599 10.554 -0.364 1.00 91.31 83 LYS A CA 1
ATOM 642 C C . LYS A 1 83 ? -7.116 9.124 -0.608 1.00 91.31 83 LYS A C 1
ATOM 644 O O . LYS A 1 83 ? -6.244 8.938 -1.453 1.00 91.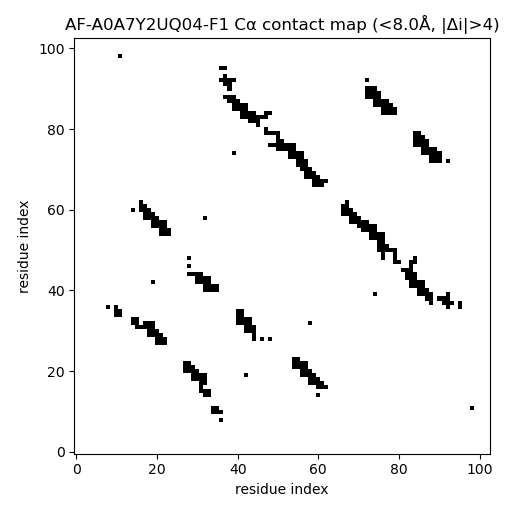31 83 LYS A O 1
ATOM 649 N N . GLY A 1 84 ? -7.600 8.144 0.158 1.00 95.31 84 GLY A N 1
ATOM 650 C CA . GLY A 1 84 ? -7.180 6.746 0.094 1.00 95.31 84 GLY A CA 1
ATOM 651 C C . GLY A 1 84 ? -6.860 6.137 1.462 1.00 95.31 84 GLY A C 1
ATOM 652 O O . GLY A 1 84 ? -7.385 6.546 2.500 1.00 95.31 84 GLY A O 1
ATOM 653 N N . VAL A 1 85 ? -5.983 5.132 1.461 1.00 97.38 85 VAL A N 1
ATOM 654 C CA . VAL A 1 85 ? -5.747 4.229 2.597 1.00 97.38 85 VAL A CA 1
ATOM 655 C C . VAL A 1 85 ? -4.269 4.212 2.974 1.00 97.38 85 VAL A C 1
ATOM 657 O O . VAL A 1 85 ? -3.414 3.951 2.134 1.00 97.38 85 VAL A O 1
ATOM 660 N N . ALA A 1 86 ? -3.943 4.464 4.240 1.00 97.25 86 ALA A N 1
ATOM 661 C CA . ALA A 1 86 ? -2.601 4.254 4.776 1.00 97.25 86 ALA A CA 1
ATOM 662 C C . ALA A 1 86 ? -2.512 2.868 5.417 1.00 97.25 86 ALA A C 1
ATOM 664 O O . ALA A 1 86 ? -3.373 2.494 6.217 1.00 97.25 86 ALA A O 1
ATOM 665 N N . VAL A 1 87 ? -1.460 2.126 5.076 1.00 97.81 87 VAL A N 1
ATOM 666 C CA . VAL A 1 87 ? -1.233 0.762 5.559 1.00 97.81 87 VAL A CA 1
ATOM 667 C C . VAL A 1 87 ? 0.159 0.669 6.163 1.00 97.81 87 VAL A C 1
ATOM 669 O O . VAL A 1 87 ? 1.140 1.089 5.547 1.00 97.81 87 VAL A O 1
ATOM 672 N N . GLU A 1 88 ? 0.235 0.108 7.364 1.00 97.88 88 GLU A N 1
ATOM 673 C CA . GLU A 1 88 ? 1.481 -0.255 8.035 1.00 97.88 88 GLU A CA 1
ATOM 674 C C . GLU A 1 88 ? 1.718 -1.757 7.876 1.00 97.88 88 GLU A C 1
ATOM 676 O O . GLU A 1 88 ? 0.824 -2.559 8.124 1.00 97.88 88 GLU A O 1
ATOM 681 N N . PHE A 1 89 ? 2.908 -2.159 7.437 1.00 97.19 89 PHE A N 1
ATOM 682 C CA . PHE A 1 89 ? 3.248 -3.571 7.311 1.00 97.19 89 PHE A CA 1
ATOM 683 C C . PHE A 1 89 ? 3.431 -4.216 8.686 1.00 97.19 89 PHE A C 1
ATOM 685 O O . PHE A 1 89 ? 4.123 -3.674 9.546 1.00 97.19 89 PHE A O 1
ATOM 692 N N . SER A 1 90 ? 2.924 -5.438 8.861 1.00 97.31 90 SER A N 1
ATOM 693 C CA . SER A 1 90 ? 3.125 -6.215 10.093 1.00 97.31 90 SER A CA 1
ATOM 694 C C . SER A 1 90 ? 4.591 -6.631 10.289 1.00 97.31 90 SER A C 1
ATOM 696 O O . SER A 1 90 ? 5.024 -6.912 11.404 1.00 97.31 90 SER A O 1
ATOM 698 N N . ARG A 1 91 ? 5.365 -6.710 9.198 1.00 95.75 91 ARG A N 1
ATOM 699 C CA . ARG A 1 91 ? 6.812 -6.972 9.190 1.00 95.75 91 ARG A CA 1
ATOM 700 C C . ARG A 1 91 ? 7.499 -6.028 8.215 1.00 95.75 91 ARG A C 1
ATOM 702 O O . ARG A 1 91 ? 6.899 -5.616 7.230 1.00 95.75 91 ARG A O 1
ATOM 709 N N . SER A 1 92 ? 8.768 -5.705 8.466 1.00 90.19 92 SER A N 1
ATOM 710 C CA . SER A 1 92 ? 9.503 -4.812 7.568 1.00 90.19 92 SER A CA 1
ATOM 711 C C . SER A 1 92 ? 9.544 -5.380 6.149 1.00 90.19 92 SER A C 1
ATOM 713 O O . SER A 1 92 ? 9.859 -6.551 5.958 1.00 90.19 92 SER A O 1
ATOM 715 N N . PHE A 1 93 ? 9.272 -4.540 5.151 1.00 90.31 93 PHE A N 1
ATOM 716 C CA . PHE A 1 93 ? 9.383 -4.930 3.753 1.00 90.31 93 PHE A CA 1
ATOM 717 C C . PHE A 1 93 ? 10.859 -5.003 3.331 1.00 90.31 93 PHE A C 1
ATOM 719 O O . PHE A 1 93 ? 11.468 -4.009 2.929 1.00 90.31 93 PHE A O 1
ATOM 726 N N . GLU A 1 94 ? 11.451 -6.188 3.480 1.00 87.44 94 GLU A N 1
ATOM 727 C CA . GLU A 1 94 ? 12.884 -6.441 3.274 1.00 87.44 94 GLU A CA 1
ATOM 728 C C . GLU A 1 94 ? 13.311 -6.249 1.817 1.00 87.44 94 GLU A C 1
ATOM 730 O O . GLU A 1 94 ? 14.353 -5.650 1.555 1.00 87.44 94 GLU A O 1
ATOM 735 N N . TRP A 1 95 ? 12.470 -6.662 0.865 1.00 82.94 95 TRP A N 1
ATOM 736 C CA . TRP A 1 95 ? 12.772 -6.573 -0.566 1.00 82.94 95 TRP A CA 1
ATOM 737 C C . TRP A 1 95 ? 12.8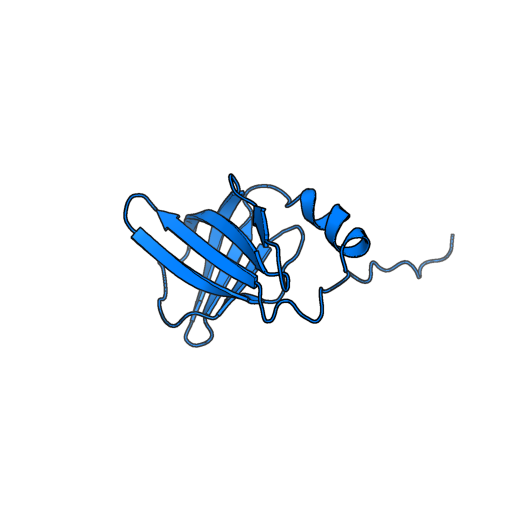22 -5.141 -1.104 1.00 82.94 95 TRP A C 1
ATOM 739 O O . TRP A 1 95 ? 13.336 -4.934 -2.203 1.00 82.94 95 TRP A O 1
ATOM 749 N N . LEU A 1 96 ? 12.389 -4.133 -0.333 1.00 79.31 96 LE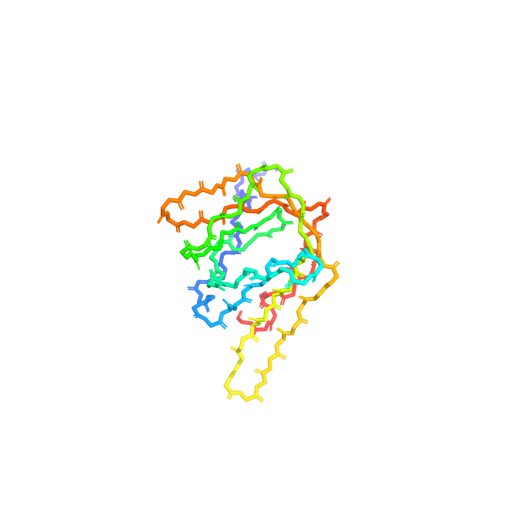U A N 1
ATOM 750 C CA . LEU A 1 96 ? 12.590 -2.733 -0.715 1.00 79.31 96 LEU A CA 1
ATOM 751 C C . LEU A 1 96 ? 14.078 -2.389 -0.872 1.00 79.31 96 LEU A C 1
ATOM 753 O O . LEU A 1 96 ? 14.414 -1.475 -1.614 1.00 79.31 96 LEU A O 1
ATOM 757 N N . VAL A 1 97 ? 14.987 -3.131 -0.229 1.00 73.38 97 VAL A N 1
ATOM 758 C CA . VAL A 1 97 ? 16.434 -2.954 -0.429 1.00 73.38 97 VAL A CA 1
ATOM 759 C C . VAL A 1 97 ? 16.868 -3.182 -1.881 1.00 73.38 97 VAL A C 1
ATOM 761 O O . VAL A 1 97 ? 17.879 -2.631 -2.303 1.00 73.38 97 VAL A O 1
ATOM 764 N N . LEU A 1 98 ? 16.107 -3.960 -2.658 1.00 69.06 98 LEU A N 1
ATOM 765 C CA . LEU A 1 98 ? 16.416 -4.236 -4.060 1.00 69.06 98 LEU A CA 1
ATOM 766 C C . LEU A 1 98 ? 15.906 -3.156 -5.019 1.00 69.06 98 LEU A C 1
ATOM 768 O O . LEU A 1 98 ? 16.315 -3.143 -6.176 1.00 69.06 98 LEU A O 1
ATOM 772 N N . ALA A 1 99 ? 15.042 -2.244 -4.566 1.00 64.00 99 ALA A N 1
ATOM 773 C CA . ALA A 1 99 ? 14.480 -1.194 -5.414 1.00 64.00 99 ALA A CA 1
ATOM 774 C C . ALA A 1 99 ? 15.537 -0.367 -6.181 1.00 64.00 99 ALA A C 1
ATOM 776 O O . ALA A 1 99 ? 15.367 -0.220 -7.388 1.00 64.00 99 ALA A O 1
ATOM 777 N N . PRO A 1 100 ? 16.638 0.108 -5.561 1.00 56.78 100 PRO A N 1
ATOM 778 C CA . PRO A 1 100 ? 17.659 0.898 -6.261 1.00 56.78 100 PRO A CA 1
ATOM 779 C C . PRO A 1 100 ? 18.475 0.118 -7.307 1.00 56.78 100 PRO A C 1
ATOM 781 O O . PRO A 1 100 ? 19.257 0.713 -8.036 1.00 56.78 100 PRO A O 1
ATOM 784 N N . ILE A 1 101 ? 18.367 -1.217 -7.351 1.00 53.88 101 ILE A N 1
ATOM 785 C CA . ILE A 1 101 ? 19.098 -2.059 -8.317 1.00 53.88 101 ILE A CA 1
ATOM 786 C C . ILE A 1 101 ? 18.320 -2.174 -9.634 1.00 53.88 101 ILE A C 1
ATOM 788 O O . ILE A 1 101 ? 18.914 -2.353 -10.695 1.00 53.88 101 ILE A O 1
ATOM 792 N N . PHE A 1 102 ? 16.993 -2.082 -9.570 1.00 49.34 102 PHE A N 1
ATOM 793 C CA . PHE A 1 102 ? 16.114 -2.284 -10.721 1.00 49.34 102 PHE A CA 1
ATOM 794 C C . PHE A 1 102 ? 15.590 -0.977 -11.333 1.00 49.34 102 PHE A C 1
ATOM 796 O O . PHE A 1 102 ? 14.930 -1.043 -12.372 1.00 49.34 102 PHE A O 1
ATOM 803 N N . PHE A 1 103 ? 15.876 0.175 -10.710 1.00 47.62 103 PHE A N 1
ATOM 804 C CA . PHE A 1 103 ? 15.369 1.494 -11.101 1.00 47.62 103 PHE A CA 1
ATOM 805 C C . PHE A 1 103 ? 16.392 2.604 -10.863 1.00 47.62 103 PHE A C 1
ATOM 807 O O . PHE A 1 103 ? 16.852 2.737 -9.706 1.00 47.62 103 PHE A O 1
#

Nearest PDB structures (foldseek):
  4i86-assembly2_B  TM=6.220E-01  e=1.304E-02  Komagataeibacter xylinus
  9fmv-assembly1_A  TM=5.979E-01  e=1.169E-02  Escherichia coli
  9fp0-assembly1_A  TM=5.967E-01  e=2.132E-02  Escherichia coli
  5kec-assembly3_A  TM=5.554E-01  e=4.107E-02  Klebsiella pneumoniae
  5kgo-assembly1_D  TM=5.404E-01  e=2.493E-01  Klebsiella pneumoniae

pLDDT: mean 82.99, std 18.47, range [37.56, 98.19]

Secondary structure (DSSP, 8-state):
------------TTGGGEEEEEEETTEEEEEEEES--SSEEEEE-S--PPTT-EEEEEEEEE-SS-EEEEEEEEEEEEEEETTEEEEEESS--GGGGGHHHH-

Radius of gyration: 14.38 Å; Cα contacts (8 Å, |Δi|>4): 206; chains: 1; bounding box: 45×28×35 Å

Foldseek 3Di:
DDDPPPDPQDFPPPLVQKKKWFDDPPDIFIARWHRDGQFWTWGFGQDFDDFQDKTWMWMWRDDPPDIDIDGPWMWTFHDQDRRGTITTTPGGPPCVVCVVVVD

Solvent-accessible surface area (backbone atoms only — not comparable to full-atom values): 6030 Å² total; per-residue (Å²): 143,78,96,71,86,73,72,79,74,80,62,77,88,73,41,87,54,22,38,32,35,41,37,53,92,92,45,74,50,64,30,43,41,38,79,64,54,49,52,31,34,34,33,43,36,94,74,72,66,67,63,76,41,72,27,39,35,38,40,36,42,58,56,98,89,51,71,50,76,46,66,95,39,44,27,32,24,76,39,54,52,101,77,17,34,34,36,36,37,76,55,71,46,69,70,62,76,52,50,73,79,82,98

Sequence (103 aa):
MNTEERRESFRLADVSKATCSLIDGNDRIQGTLKNLSRSGFFLETDRLPEVAKDYNIEIVLQGSHSRLAVDNLSGTVTRADSKGVAVEFSRSFEWLVLAPIFF

Mean predicted aligned error: 7.92 Å

=== Feature glossary ===
A reading guide for the features in this record.

Start from the sequence.

  · Sequence gives the chain of amino acids in standard one-letter code (A=alanine, C=cysteine, …, Y=tyrosine), read N→C. It is the only 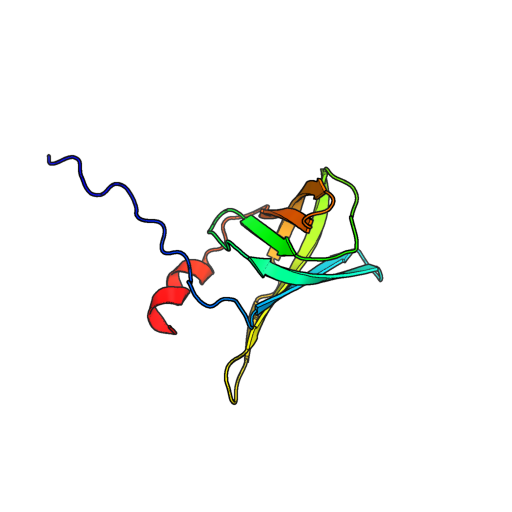feature that is directly encoded by the gene; all structural features are derived from the folded form of this sequence.

Fold it, and you get atomic coordinates and the backbone conformation that goes with them.

  · The mmCIF table is the protein's shape written out atom by atom. For each backbone N, Cα, C, and carbonyl O, it records an (x, y, z) coordinate triple in Å plus the residue type, chain letter, and residue number.

  · Backbone dihedral angles. Every residue except chain termini has a φ (preceding-C → N → Cα → C) and a ψ (N → Cα → C → next-N). They are reported in degrees following the IUPAC sign convention. Secondary structure is essentially a statement about which (φ, ψ) basin each residue occupies.

  · DSSP 8-state secondary structure assigns each residue one of H (α-helix), G (3₁₀-helix), I (π-helix), E (extended β-strand), B (isolated β-bridge), T (hydrogen-bonded turn), S (bend), or '-' (coil). The assignment is computed from backbone hydrogen-bond geometry via the Kabsch–Sander algorithm.

  · P-SEA three-state annotation labels each residue as helix, strand, or coil based purely on the geometry of the Cα trace. It serves as a fallback when the full backbone (and thus DSSP) is unavailable.

Summarize the fold with a handful of shape descriptors and a per-residue structural alphabet.

  · Radius of gyration (Rg) is the root-mean-square distance of Cα atoms from their centroid — a single number for overall size and compactness. A globular domain of N residues has Rg ≈ 2.2·N^0.38 Å; an extended or disorder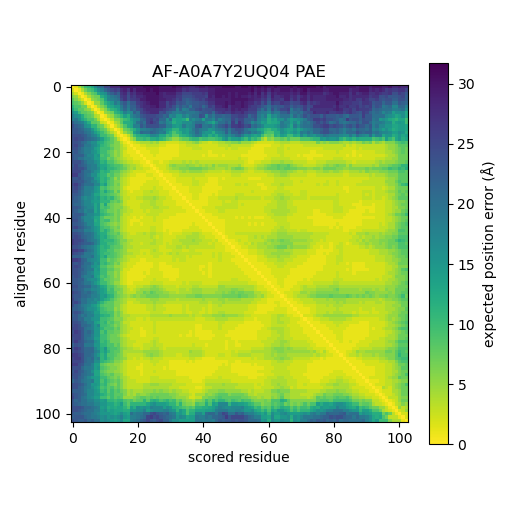ed chain has a much larger Rg. The Cα contact count is the number of residue pairs whose Cα atoms are within 8 Å and are more than four positions apart in sequence — a standard proxy for tertiary packing density. The bounding box is the smallest axis-aligned box enclosing all Cα atoms.

  · Foldseek's 3Di representation compresses backbone geometry into a per-residue letter drawn from a learned twenty-state alphabet. It captures the tertiary interaction pattern around each residue — which residues are packed against it in space, regardless of where they are in sequence.

  · Accessible surface area quantifies burial. A residue with SASA near zero is packed into the hydrophobic core; one with SASA >100 Å² sits on the surface. Computed here via the Shrake–Rupley numerical algorithm with a 1.4 Å probe.

Ask how reliable the model is.

  · For AlphaFold models, the B-factor field carries pLDDT — the model's own estimate of local accuracy on a 0–100 scale. Regions with pLDDT<50 should be treated as essentially unmodeled; they often correspond to intrinsically disordered segments.

  · For experimental (PDB) structures, the B-factor (temperature factor) quantifies the positional spread of each atom in the crystal — a combination of thermal vibration and static disorder — in units of Å². High B-factors mark flexible loops or poorly resolved regions; low B-factors mark the rigid, well-ordered core.

  · PAE(i, j) answers: if I align the predicted and true structures on residue i, how far off (in Å) do I expect residue j to be? A block-diagonal PAE matrix with low values on the blocks and high values off-diagonal is the signature of a multi-domain protein with confidently predicted domains but uncertain inter-domain orientation.

Place it in context: what it resembles, what it is annotated as, and how it looks.

  · Structural nearest neighbors (via Foldseek easy-search vs the PDB). Reported per hit: target PDB id, E-value, and alignment TM-score. A TM-score above ~0.5 is the conventional threshold for 'same fold'.

  · Functional annotations link the protein to curated databases. InterPro entries identify conserved domains and families by matching the sequence against member-database signatures (Pfam, PROSITE, CDD, …). Gene Ontology (GO) terms describe molecular function, biological process, and cellular component in a controlled vocabulary. CATH places the structure in a hierarchical fold classification (Class/Architecture/Topology/Homologous-superfamily). The organism is the source species.

  · Plot images: a contact map (which residues are close in 3D, as an N×N binary image), a Ramachandran scatter (backbone torsion angles, revealing secondary-structure composition at a glance), and — for AlphaFold structures — a PAE heatmap (pairwise prediction confidence).

  · Structure images are PyMOL renders from six orthogonal camera directions. Cartoon representation draws helices as coils and strands as arrows; sticks shows the backbone as bonds; surface shows the solvent-excluded envelope. Rainbow coloring maps sequence position to hue (blue→red, N→C); chain coloring assigns a distinct color per polypeptide.